Protein AF-A0A525WKE7-F1 (afdb_monomer_lite)

Secondary structure (DSSP, 8-state):
---HHHHHHHHHHHHHHHHHHHHHHHHH-S--HHHHHHHHHHHHHHHHHH-SSHHHHHHHHHHHHHHHHHHHHHHHHHHHHH-SSPPPHHHHHHHHHHHHHHHHHHHHHHHHHHHHHHT-S--PPPP------------------

Sequence (145 aa):
MFPATQRILLLNISLGTLVVAIGFWLLWGTLAPEVIVLWVALVGSFLYWKCCTITEIWAWSTLLLGLESFAWPLQLMIQLKSAALVPSDEEMGTILSAVVLGLFSSVFWMSFSYGLFKRKPGTPAPPTTPSTPEHTKRPSRQKKR

Foldseek 3Di:
DDDPVVVVLLVLLLVLLVLLLVLLCVLVPDDDVVVSVVSSVVSSVVLVVPPPDSLLSLLSSLLSSLVSLQVNLVVVVVVCVPDPDDDDPVVVVVSVVSNVVSNVSSVVSNVVSVVSVVVPVPDDPDPPPPDDDDPDDDDDDDDDD

Structure (mmCIF, N/CA/C/O backbone):
data_AF-A0A525WKE7-F1
#
_entry.id   AF-A0A525WKE7-F1
#
loop_
_atom_site.group_PDB
_atom_site.id
_atom_site.type_symbol
_atom_site.label_atom_id
_atom_site.label_alt_id
_atom_site.label_comp_id
_atom_site.label_asym_id
_atom_site.label_entity_id
_atom_site.label_seq_id
_atom_site.pdbx_PDB_ins_code
_atom_site.Cartn_x
_atom_site.Cartn_y
_atom_site.Cartn_z
_atom_site.occupancy
_atom_site.B_iso_or_equiv
_atom_site.auth_seq_id
_atom_site.auth_comp_id
_atom_site.auth_asym_id
_atom_site.auth_atom_id
_atom_site.pdbx_PDB_model_num
ATOM 1 N N . MET A 1 1 ? -28.571 -14.643 9.104 1.00 50.94 1 MET A N 1
ATOM 2 C CA . MET A 1 1 ? -28.548 -13.173 9.284 1.00 50.94 1 MET A CA 1
ATOM 3 C C . MET A 1 1 ? -27.247 -12.834 10.002 1.00 50.94 1 MET A C 1
ATOM 5 O O . MET A 1 1 ? -27.128 -13.148 11.176 1.00 50.94 1 MET A O 1
ATOM 9 N N . PHE A 1 2 ? -26.224 -12.335 9.299 1.00 57.25 2 PHE A N 1
ATOM 10 C CA . PHE A 1 2 ? -24.939 -12.041 9.948 1.00 57.25 2 PHE A CA 1
ATOM 11 C C . PHE A 1 2 ? -25.094 -10.879 10.945 1.00 57.25 2 PHE A C 1
ATOM 13 O O . PHE A 1 2 ? -25.801 -9.905 10.627 1.00 57.25 2 PHE A O 1
ATOM 20 N N . PRO A 1 3 ? -24.450 -10.951 12.125 1.00 75.56 3 PRO A N 1
ATOM 21 C CA . PRO A 1 3 ? -24.478 -9.866 13.099 1.00 75.56 3 PRO A CA 1
ATOM 22 C C . PRO A 1 3 ? -23.958 -8.573 12.454 1.00 75.56 3 PRO A C 1
ATOM 24 O O . PRO A 1 3 ? -23.065 -8.606 11.605 1.00 75.56 3 PRO A O 1
ATOM 27 N N . ALA A 1 4 ? -24.545 -7.425 12.806 1.00 73.50 4 ALA A N 1
ATOM 28 C CA . ALA A 1 4 ? -24.232 -6.131 12.185 1.00 73.50 4 ALA A CA 1
ATOM 29 C C . ALA A 1 4 ? -22.725 -5.802 12.225 1.00 73.50 4 ALA A C 1
ATOM 31 O O . ALA A 1 4 ? -22.166 -5.314 11.245 1.00 73.50 4 ALA A O 1
ATOM 32 N N . THR A 1 5 ? -22.048 -6.186 13.308 1.00 76.38 5 THR A N 1
ATOM 33 C CA . THR A 1 5 ? -20.598 -6.047 13.501 1.00 76.38 5 THR A CA 1
ATOM 34 C C . THR A 1 5 ? -19.782 -6.768 12.425 1.00 76.38 5 THR A C 1
ATOM 36 O O . THR A 1 5 ? -18.785 -6.241 11.939 1.00 76.38 5 THR A O 1
ATOM 39 N N . GLN A 1 6 ? -20.232 -7.945 11.989 1.00 79.81 6 GLN A N 1
ATOM 40 C CA . GLN A 1 6 ? -19.534 -8.742 10.980 1.00 79.81 6 GLN A CA 1
ATOM 41 C C . GLN A 1 6 ? -19.686 -8.159 9.574 1.00 79.81 6 GLN A C 1
ATOM 43 O O . GLN A 1 6 ? -18.759 -8.233 8.771 1.00 79.81 6 GLN A O 1
ATOM 48 N N . ARG A 1 7 ? -20.820 -7.509 9.287 1.00 82.44 7 ARG A N 1
ATOM 49 C CA . ARG A 1 7 ? -21.013 -6.765 8.033 1.00 82.44 7 ARG A CA 1
ATOM 50 C C . ARG A 1 7 ? -20.104 -5.543 7.956 1.00 82.44 7 ARG A C 1
ATOM 52 O O . ARG A 1 7 ? -19.494 -5.313 6.920 1.00 82.44 7 ARG A O 1
ATOM 59 N N . ILE A 1 8 ? -19.968 -4.802 9.055 1.00 84.38 8 ILE A N 1
ATOM 60 C CA . ILE A 1 8 ? -19.061 -3.647 9.133 1.00 84.38 8 ILE A CA 1
ATOM 61 C C . ILE A 1 8 ? -17.608 -4.087 8.921 1.00 84.38 8 ILE A C 1
ATOM 63 O O . ILE A 1 8 ? -16.876 -3.435 8.178 1.00 84.38 8 ILE A O 1
ATOM 67 N N . LEU A 1 9 ? -17.198 -5.209 9.516 1.00 84.62 9 LEU A N 1
ATOM 68 C CA . LEU A 1 9 ? -15.859 -5.762 9.312 1.00 84.62 9 LEU A CA 1
ATOM 69 C C . LEU A 1 9 ? -15.619 -6.124 7.837 1.00 84.62 9 LEU A C 1
ATOM 71 O O . LEU A 1 9 ? -14.641 -5.665 7.255 1.00 84.62 9 LEU A O 1
ATOM 75 N N . LEU A 1 10 ? -16.536 -6.878 7.219 1.00 83.88 10 LEU A N 1
ATOM 76 C CA . LEU A 1 10 ? -16.450 -7.270 5.807 1.00 83.88 10 LEU A CA 1
ATOM 77 C C . LEU A 1 10 ? -16.343 -6.063 4.873 1.00 83.88 10 LEU A C 1
ATOM 79 O O . LEU A 1 10 ? -15.501 -6.072 3.980 1.00 83.88 10 LEU A O 1
ATOM 83 N N . LEU A 1 11 ? -17.132 -5.011 5.117 1.00 86.88 11 LEU A N 1
ATOM 84 C CA . LEU A 1 11 ? -17.053 -3.770 4.346 1.00 86.88 11 LEU A CA 1
ATOM 85 C C . LEU A 1 11 ? -15.662 -3.136 4.433 1.00 86.88 11 LEU A C 1
ATOM 87 O O . LEU A 1 11 ? -15.104 -2.747 3.410 1.00 86.88 11 LEU A O 1
ATOM 91 N N . ASN A 1 12 ? -15.072 -3.080 5.629 1.00 87.62 12 ASN A N 1
ATOM 92 C CA . ASN A 1 12 ? -13.725 -2.541 5.812 1.00 87.62 12 ASN A CA 1
ATOM 93 C C . ASN A 1 12 ? -12.659 -3.413 5.139 1.00 87.62 12 ASN A C 1
ATOM 95 O O . ASN A 1 12 ? -11.749 -2.866 4.527 1.00 87.62 12 ASN A O 1
ATOM 99 N N . ILE A 1 13 ? -12.785 -4.744 5.194 1.00 86.75 13 ILE A N 1
ATOM 100 C CA . ILE A 1 13 ? -11.884 -5.663 4.479 1.00 86.75 13 ILE A CA 1
ATOM 101 C C . ILE A 1 13 ? -11.968 -5.411 2.974 1.00 86.75 13 ILE A C 1
ATOM 103 O O . ILE A 1 13 ? -10.935 -5.259 2.323 1.00 86.75 13 ILE A O 1
ATOM 107 N N . SER A 1 14 ? -13.181 -5.31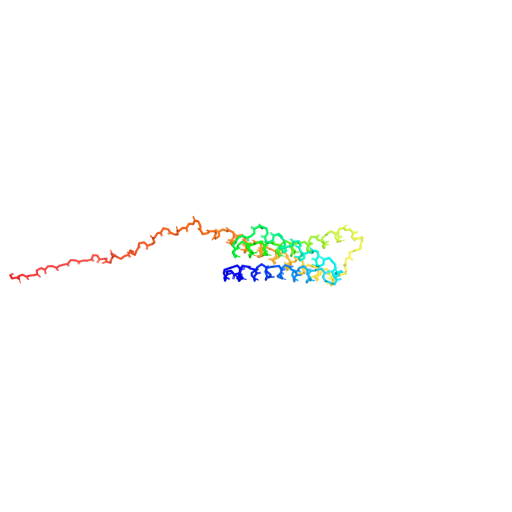4 2.420 1.00 87.62 14 SER A N 1
ATOM 108 C CA . SER A 1 14 ? -13.360 -5.016 0.998 1.00 87.62 14 SER A CA 1
ATOM 109 C C . SER A 1 14 ? -12.804 -3.643 0.623 1.00 87.62 14 SER A C 1
ATOM 111 O O . SER A 1 14 ? -12.164 -3.526 -0.415 1.00 87.62 14 SER A O 1
ATOM 113 N N . LEU A 1 15 ? -12.967 -2.627 1.480 1.00 87.88 15 LEU A N 1
ATOM 114 C CA . LEU A 1 15 ? -12.424 -1.289 1.239 1.00 87.88 15 LEU A CA 1
ATOM 115 C C . LEU A 1 15 ? -10.893 -1.282 1.277 1.00 87.88 15 LEU A C 1
ATOM 117 O O . LEU A 1 15 ? -10.266 -0.720 0.388 1.00 87.88 15 LEU A O 1
ATOM 121 N N . GLY A 1 16 ? -10.289 -1.935 2.272 1.00 86.19 16 GLY A N 1
ATOM 122 C CA . GLY A 1 16 ? -8.837 -2.060 2.387 1.00 86.19 16 GLY A CA 1
ATOM 123 C C . GLY A 1 16 ? -8.232 -2.816 1.204 1.00 86.19 16 GLY A C 1
ATOM 124 O O . GLY A 1 16 ? -7.267 -2.355 0.601 1.00 86.19 16 GLY A O 1
ATOM 125 N N . THR A 1 17 ? -8.871 -3.917 0.801 1.00 87.56 17 THR A N 1
ATOM 126 C CA . THR A 1 17 ? -8.476 -4.681 -0.393 1.00 87.56 17 THR A CA 1
ATOM 127 C C . THR A 1 17 ? -8.595 -3.830 -1.655 1.00 87.56 17 THR A C 1
ATOM 129 O O . THR A 1 17 ? -7.693 -3.845 -2.483 1.00 87.56 17 THR A O 1
ATOM 132 N N . LEU A 1 18 ? -9.674 -3.052 -1.793 1.00 87.06 18 LEU A N 1
ATOM 133 C CA . LEU A 1 18 ? -9.875 -2.149 -2.924 1.00 87.06 18 LEU A CA 1
ATOM 134 C C . LEU A 1 18 ? -8.795 -1.062 -2.979 1.00 87.06 18 LEU A C 1
ATOM 136 O O . LEU A 1 18 ? -8.290 -0.776 -4.056 1.00 87.06 18 LEU A O 1
ATOM 140 N N . VAL A 1 19 ? -8.413 -0.479 -1.840 1.00 87.56 19 VAL A N 1
ATOM 141 C CA . VAL A 1 19 ? -7.348 0.536 -1.773 1.00 87.56 19 VAL A CA 1
ATOM 142 C C . VAL A 1 19 ? -6.017 -0.031 -2.261 1.00 87.56 19 VAL A C 1
ATOM 144 O O . VAL A 1 19 ? -5.366 0.596 -3.091 1.00 87.56 19 VAL A O 1
ATOM 147 N N . VAL A 1 20 ? -5.638 -1.223 -1.795 1.00 86.62 20 VAL A N 1
ATOM 148 C CA . VAL A 1 20 ? -4.412 -1.903 -2.243 1.00 86.62 20 VAL A CA 1
ATOM 149 C C . VAL A 1 20 ? -4.511 -2.277 -3.724 1.00 86.62 20 VAL A C 1
ATOM 151 O O . VAL A 1 20 ? -3.587 -2.044 -4.488 1.00 86.62 20 VAL A O 1
ATOM 154 N N . ALA A 1 21 ? -5.664 -2.770 -4.176 1.00 85.62 21 ALA A N 1
ATOM 155 C CA . ALA A 1 21 ? -5.875 -3.099 -5.582 1.00 85.62 21 ALA A CA 1
ATOM 156 C C . ALA A 1 21 ? -5.770 -1.871 -6.500 1.00 85.62 21 ALA A C 1
ATOM 158 O O . ALA A 1 21 ? -5.186 -1.963 -7.575 1.00 85.62 21 ALA A O 1
ATOM 159 N N . ILE A 1 22 ? -6.313 -0.724 -6.080 1.00 83.12 22 ILE A N 1
ATOM 160 C CA . ILE A 1 22 ? -6.190 0.542 -6.811 1.00 83.12 22 ILE A CA 1
ATOM 161 C C . ILE A 1 22 ? -4.735 1.019 -6.802 1.00 83.12 22 ILE A C 1
ATOM 163 O O . ILE A 1 22 ? -4.259 1.466 -7.839 1.00 83.12 22 ILE A O 1
ATOM 167 N N . GLY A 1 23 ? -4.026 0.903 -5.674 1.00 81.06 23 GLY A N 1
ATOM 168 C CA . GLY A 1 23 ? -2.590 1.185 -5.589 1.00 81.06 23 GLY A CA 1
ATOM 169 C C . GLY A 1 23 ? -1.808 0.372 -6.614 1.00 81.06 23 GLY A C 1
ATOM 170 O O . GLY A 1 23 ? -1.200 0.933 -7.524 1.00 81.06 23 GLY A O 1
ATOM 171 N N . PHE A 1 24 ? -1.934 -0.949 -6.548 1.00 82.06 24 PHE A N 1
ATOM 172 C CA . PHE A 1 24 ? -1.334 -1.873 -7.501 1.00 82.06 24 PHE A CA 1
ATOM 173 C C . PHE A 1 24 ? -1.688 -1.548 -8.961 1.00 82.06 24 PHE A C 1
ATOM 175 O O . PHE A 1 24 ? -0.803 -1.503 -9.815 1.00 82.06 24 PHE A O 1
ATOM 182 N N . TRP A 1 25 ? -2.963 -1.266 -9.248 1.00 80.94 25 TRP A N 1
ATOM 183 C CA . TRP A 1 25 ? -3.433 -0.910 -10.590 1.00 80.94 25 TRP A CA 1
ATOM 184 C C . TRP A 1 25 ? -2.807 0.389 -11.106 1.00 80.94 25 TRP A C 1
ATOM 186 O O . TRP A 1 25 ? -2.366 0.453 -12.251 1.00 80.94 25 TRP A O 1
ATOM 196 N N . LEU A 1 26 ? -2.762 1.436 -10.277 1.00 73.94 26 LEU A N 1
ATOM 197 C CA . LEU A 1 26 ? -2.188 2.729 -10.654 1.00 73.94 26 LEU A CA 1
ATOM 198 C C . LEU A 1 26 ? -0.684 2.635 -10.909 1.00 73.94 26 LEU A C 1
ATOM 200 O O . LEU A 1 26 ? -0.177 3.344 -11.774 1.00 73.94 26 LEU A O 1
ATOM 204 N N . LEU A 1 27 ? 0.017 1.774 -10.168 1.00 70.00 27 LEU A N 1
ATOM 205 C CA . LEU A 1 27 ? 1.458 1.617 -10.310 1.00 70.00 27 LEU A CA 1
ATOM 206 C C . LEU A 1 27 ? 1.846 0.715 -11.488 1.00 70.00 27 LEU A C 1
ATOM 208 O O . LEU A 1 27 ? 2.752 1.062 -12.235 1.00 70.00 27 LEU A O 1
ATOM 212 N N . TRP A 1 28 ? 1.183 -0.427 -11.679 1.00 70.06 28 TRP A N 1
ATOM 213 C CA . TRP A 1 28 ? 1.554 -1.376 -12.738 1.00 70.06 28 TRP A CA 1
ATOM 214 C C . TRP A 1 28 ? 0.809 -1.156 -14.064 1.00 70.06 28 TRP A C 1
ATOM 216 O O . TRP A 1 28 ? 1.165 -1.763 -15.075 1.00 70.06 28 TRP A O 1
ATOM 226 N N . GLY A 1 29 ? -0.195 -0.276 -14.095 1.00 67.19 29 GLY A N 1
ATOM 227 C CA . GLY A 1 29 ? -0.971 0.022 -15.295 1.00 67.19 29 GLY A CA 1
ATOM 228 C C . GLY A 1 29 ? -1.834 -1.161 -15.746 1.00 67.19 29 GLY A C 1
ATOM 229 O O . GLY A 1 29 ? -2.423 -1.879 -14.938 1.00 67.19 29 GLY A O 1
ATOM 230 N N . THR A 1 30 ? -1.942 -1.360 -17.062 1.00 63.69 30 THR A N 1
ATOM 231 C CA . THR A 1 30 ? -2.785 -2.402 -17.672 1.00 63.69 30 THR A CA 1
ATOM 232 C C . THR A 1 30 ? -2.119 -3.778 -17.591 1.00 63.69 30 THR A C 1
ATOM 234 O O . THR A 1 30 ? -1.621 -4.310 -18.581 1.00 63.69 30 THR A O 1
ATOM 237 N N . LEU A 1 31 ? -2.098 -4.370 -16.400 1.00 65.75 31 LEU A N 1
ATOM 238 C CA . LEU A 1 31 ? -1.751 -5.780 -16.246 1.00 65.75 31 LEU A CA 1
ATOM 239 C C . LEU A 1 31 ? -2.885 -6.691 -16.719 1.00 65.75 31 LEU A C 1
ATOM 241 O O . LEU A 1 31 ? -4.054 -6.300 -16.768 1.00 65.75 31 LEU A O 1
ATOM 245 N N . ALA A 1 32 ? -2.531 -7.939 -17.036 1.00 76.81 32 ALA A N 1
ATOM 246 C CA . ALA A 1 32 ? -3.508 -8.974 -17.333 1.00 76.81 32 ALA A CA 1
ATOM 247 C C . ALA A 1 32 ? -4.514 -9.096 -16.166 1.00 76.81 32 ALA A C 1
ATOM 249 O O . ALA A 1 32 ? -4.082 -9.165 -15.009 1.00 76.81 32 ALA A O 1
ATOM 250 N N . PRO A 1 33 ? -5.832 -9.167 -16.440 1.00 77.88 33 PRO A N 1
ATOM 251 C CA . PRO A 1 33 ? -6.868 -9.230 -15.405 1.00 77.88 33 PRO A CA 1
ATOM 252 C C . PRO A 1 33 ? -6.633 -10.339 -14.374 1.00 77.88 33 PRO A C 1
ATOM 254 O O . PRO A 1 33 ? -6.952 -10.177 -13.201 1.00 77.88 33 PRO A O 1
ATOM 257 N N . GLU A 1 34 ? -6.019 -11.444 -14.798 1.00 84.44 34 GLU A N 1
ATOM 258 C CA . GLU A 1 34 ? -5.652 -12.577 -13.948 1.00 84.44 34 GLU A CA 1
ATOM 259 C C . GLU A 1 34 ? -4.708 -12.183 -12.805 1.00 84.44 34 GLU A C 1
ATOM 261 O O . GLU A 1 34 ? -4.901 -12.623 -11.674 1.00 84.44 34 GLU A O 1
ATOM 266 N N . VAL A 1 35 ? -3.727 -11.313 -13.067 1.00 82.75 35 VAL A N 1
ATOM 267 C CA . VAL A 1 35 ? -2.754 -10.862 -12.058 1.00 82.75 35 VAL A CA 1
ATOM 268 C C . VAL A 1 35 ? -3.437 -9.982 -11.019 1.00 82.75 35 VAL A C 1
ATOM 270 O O . VAL A 1 35 ? -3.197 -10.140 -9.825 1.00 82.75 35 VAL A O 1
ATOM 273 N N . ILE A 1 36 ? -4.336 -9.098 -11.457 1.00 81.38 36 ILE A N 1
ATOM 274 C CA . ILE A 1 36 ? -5.122 -8.248 -10.556 1.00 81.38 36 ILE A CA 1
ATOM 275 C C . ILE A 1 36 ? -6.061 -9.099 -9.700 1.00 81.38 36 ILE A C 1
ATOM 277 O O . ILE A 1 36 ? -6.132 -8.895 -8.491 1.00 81.38 36 ILE A O 1
ATOM 281 N N . VAL A 1 37 ? -6.744 -10.084 -10.290 1.00 85.25 37 VAL A N 1
ATOM 282 C CA . VAL A 1 37 ? -7.617 -11.004 -9.545 1.00 85.25 37 VAL A CA 1
ATOM 283 C C . VAL A 1 37 ? -6.815 -11.812 -8.528 1.00 85.25 37 VAL A C 1
ATOM 285 O O . VAL A 1 37 ? -7.239 -11.928 -7.379 1.00 85.25 37 VAL A O 1
ATOM 288 N N . LEU A 1 38 ? -5.643 -12.324 -8.913 1.00 88.00 38 LEU A N 1
ATOM 289 C CA . LEU A 1 38 ? -4.755 -13.044 -8.005 1.00 88.00 38 LEU A CA 1
ATOM 290 C C . LEU A 1 38 ? -4.294 -12.144 -6.853 1.00 88.00 38 LEU A C 1
ATOM 292 O O . LEU A 1 38 ? -4.334 -12.568 -5.700 1.00 88.00 38 LEU A O 1
ATOM 296 N N . TRP A 1 39 ? -3.916 -10.897 -7.145 1.00 85.56 39 TRP A N 1
ATOM 297 C CA . TRP A 1 39 ? -3.489 -9.927 -6.138 1.00 85.56 39 TRP A CA 1
ATOM 298 C C . TRP A 1 39 ? -4.612 -9.588 -5.157 1.00 85.56 39 T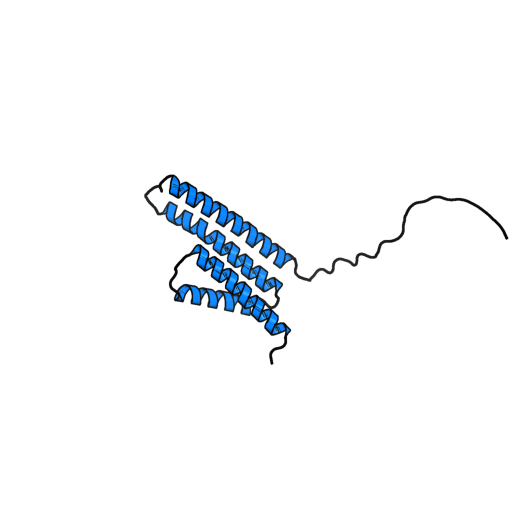RP A C 1
ATOM 300 O O . TRP A 1 39 ? -4.432 -9.691 -3.945 1.00 85.56 39 TRP A O 1
ATOM 310 N N . VAL A 1 40 ? -5.806 -9.281 -5.671 1.00 86.88 40 VAL A N 1
ATOM 311 C CA . VAL A 1 40 ? -7.010 -9.021 -4.869 1.00 86.88 40 VAL A CA 1
ATOM 312 C C . VAL A 1 40 ? -7.354 -10.221 -3.992 1.00 86.88 40 VAL A C 1
ATOM 314 O O . VAL A 1 40 ? -7.641 -10.051 -2.808 1.00 86.88 40 VAL A O 1
ATOM 317 N N . ALA A 1 41 ? -7.305 -11.438 -4.539 1.00 87.12 41 ALA A N 1
ATOM 318 C CA . ALA A 1 41 ? -7.582 -12.653 -3.784 1.00 87.12 41 ALA A CA 1
ATOM 319 C C . ALA A 1 41 ? -6.547 -12.880 -2.673 1.00 87.12 41 ALA A C 1
ATOM 321 O O . ALA A 1 41 ? -6.920 -13.240 -1.555 1.00 87.12 41 ALA A O 1
ATOM 322 N N . LEU A 1 42 ? -5.265 -12.634 -2.951 1.00 88.31 42 LEU A N 1
ATOM 323 C CA . LEU A 1 42 ? -4.169 -12.808 -2.000 1.00 88.31 42 LEU A CA 1
ATOM 324 C C . LEU A 1 42 ? -4.261 -11.782 -0.865 1.00 88.31 42 LEU A C 1
ATOM 326 O O . LEU A 1 42 ? -4.266 -12.164 0.306 1.00 88.31 42 LEU A O 1
ATOM 330 N N . VAL A 1 43 ? -4.427 -10.500 -1.197 1.00 86.88 43 VAL A N 1
ATOM 331 C CA . VAL A 1 43 ? -4.577 -9.404 -0.227 1.00 86.88 43 VAL A CA 1
ATOM 332 C C . VAL A 1 43 ? -5.862 -9.563 0.584 1.00 86.88 43 VAL A C 1
ATOM 334 O O . VAL A 1 43 ? -5.825 -9.482 1.812 1.00 86.88 43 VAL A O 1
ATOM 337 N N . GLY A 1 44 ? -6.987 -9.859 -0.070 1.00 84.69 44 GLY A N 1
ATOM 338 C CA . GLY A 1 44 ? -8.272 -10.080 0.591 1.00 84.69 44 GLY A CA 1
ATOM 339 C C . GLY A 1 44 ? -8.240 -11.273 1.548 1.00 84.69 44 GLY A C 1
ATOM 340 O O . GLY A 1 44 ? -8.702 -11.163 2.684 1.00 84.69 44 GLY A O 1
ATOM 341 N N . SER A 1 45 ? -7.623 -12.388 1.139 1.00 85.81 45 SER A N 1
ATOM 342 C CA . SER A 1 45 ? -7.434 -13.562 2.005 1.00 85.81 45 SER A CA 1
ATOM 343 C C . SER A 1 45 ? -6.489 -13.264 3.168 1.00 85.81 45 SER A C 1
ATOM 345 O O . SER A 1 45 ? -6.755 -13.671 4.298 1.00 85.81 45 SER A O 1
ATOM 347 N N . PHE A 1 46 ? -5.408 -12.518 2.921 1.00 86.06 46 PHE A N 1
ATOM 348 C CA . PHE A 1 46 ? -4.459 -12.110 3.954 1.00 86.06 46 PHE A CA 1
ATOM 349 C C . PHE A 1 46 ? -5.117 -11.209 5.006 1.00 86.06 46 PHE A C 1
ATOM 351 O O . PHE A 1 46 ? -4.983 -11.464 6.203 1.00 86.06 46 PHE A O 1
ATOM 358 N N . LEU A 1 47 ? -5.878 -10.200 4.574 1.00 81.75 47 LEU A N 1
ATOM 359 C CA . LEU A 1 47 ? -6.630 -9.307 5.456 1.00 81.75 47 LEU A CA 1
ATOM 360 C C . LEU A 1 47 ? -7.681 -10.080 6.258 1.00 81.75 47 LEU A C 1
ATOM 362 O O . LEU A 1 47 ? -7.780 -9.880 7.466 1.00 81.75 47 LEU A O 1
ATOM 366 N N . TYR A 1 48 ? -8.408 -10.997 5.613 1.00 81.94 48 TYR A N 1
ATOM 367 C CA . TYR A 1 48 ? -9.394 -11.850 6.275 1.00 81.94 48 TYR A CA 1
ATOM 368 C C . TYR A 1 48 ? -8.765 -12.770 7.331 1.00 81.94 48 TYR A C 1
ATOM 370 O O . TYR A 1 48 ? -9.336 -12.957 8.402 1.00 81.94 48 TYR A O 1
ATOM 378 N N . TRP A 1 49 ? -7.575 -13.317 7.061 1.00 80.94 49 TRP A N 1
ATOM 379 C CA . TRP A 1 49 ? -6.871 -14.190 8.003 1.00 80.94 49 TRP A CA 1
ATOM 380 C C . TRP A 1 49 ? -6.278 -13.408 9.179 1.00 80.94 49 TRP A C 1
ATOM 382 O O . TRP A 1 49 ? -6.349 -13.848 10.326 1.00 80.94 49 TRP A O 1
ATOM 392 N N . LYS A 1 50 ? -5.624 -12.273 8.908 1.00 75.31 50 LYS A N 1
ATOM 393 C CA . LYS A 1 50 ? -4.797 -11.569 9.900 1.00 75.31 50 LYS A CA 1
ATOM 394 C C . LYS A 1 50 ? -5.535 -10.511 10.708 1.00 75.31 50 LYS A C 1
ATOM 396 O O . LYS A 1 50 ? -5.037 -10.162 11.776 1.00 75.31 50 LYS A O 1
ATOM 401 N N . CYS A 1 51 ? -6.656 -9.980 10.223 1.00 72.31 51 CYS A N 1
ATOM 402 C CA . CYS A 1 51 ? -7.268 -8.799 10.822 1.00 72.31 51 CYS A CA 1
ATOM 403 C C . CYS A 1 51 ? -8.589 -9.139 11.512 1.00 72.31 51 CYS A C 1
ATOM 405 O O . CYS A 1 51 ? -9.608 -9.364 10.863 1.00 72.31 51 CYS A O 1
ATOM 407 N N . CYS A 1 52 ? -8.587 -9.090 12.844 1.00 70.81 52 CYS A N 1
ATOM 408 C CA . CYS A 1 52 ? -9.804 -9.242 13.645 1.00 70.81 52 CYS A CA 1
ATOM 409 C C . CYS A 1 52 ? -10.447 -7.885 13.974 1.00 70.81 52 CYS A C 1
ATOM 411 O O . CYS A 1 52 ? -11.585 -7.830 14.440 1.00 70.81 52 CYS A O 1
ATOM 413 N N . THR A 1 53 ? -9.730 -6.781 13.736 1.00 79.62 53 THR A N 1
ATOM 414 C CA . THR A 1 53 ? -10.169 -5.421 14.068 1.00 79.62 53 THR A CA 1
ATOM 415 C C . THR A 1 53 ? -10.054 -4.462 12.883 1.00 79.62 53 THR A C 1
ATOM 417 O O . THR A 1 53 ? -9.187 -4.605 12.024 1.00 79.62 53 THR A O 1
ATOM 420 N N . ILE A 1 54 ? -10.909 -3.432 12.862 1.00 82.31 54 ILE A N 1
ATOM 421 C CA . ILE A 1 54 ? -10.918 -2.396 11.811 1.00 82.31 54 ILE A CA 1
ATOM 422 C C . ILE A 1 54 ? -9.558 -1.688 11.717 1.00 82.31 54 ILE A C 1
ATOM 424 O O . ILE A 1 54 ? -9.058 -1.444 10.621 1.00 82.31 54 ILE A O 1
ATOM 428 N N . THR A 1 55 ? -8.926 -1.405 12.857 1.00 82.50 55 THR A N 1
ATOM 429 C CA . THR A 1 55 ? -7.615 -0.747 12.909 1.00 82.50 55 THR A CA 1
ATOM 430 C C . THR A 1 55 ? -6.520 -1.599 12.269 1.00 82.50 55 THR A C 1
ATOM 432 O O . THR A 1 55 ? -5.683 -1.059 11.554 1.00 82.50 55 THR A O 1
ATOM 435 N N . GLU A 1 56 ? -6.536 -2.919 12.478 1.00 83.56 56 GLU A N 1
ATOM 436 C CA . GLU A 1 56 ? -5.576 -3.836 11.851 1.00 83.56 56 GLU A CA 1
ATOM 437 C C . GLU A 1 56 ? -5.769 -3.918 10.337 1.00 83.56 56 GLU A C 1
ATOM 439 O O . GLU A 1 56 ? -4.775 -3.883 9.618 1.00 83.56 56 GLU A O 1
ATOM 444 N N . ILE A 1 57 ? -7.019 -3.956 9.852 1.00 85.62 57 ILE A N 1
ATOM 445 C CA . ILE A 1 57 ? -7.325 -3.954 8.409 1.00 85.62 57 ILE A CA 1
ATOM 446 C C . ILE A 1 57 ? -6.660 -2.750 7.741 1.00 85.62 57 ILE A C 1
ATOM 448 O O . ILE A 1 57 ? -5.946 -2.896 6.750 1.00 85.62 57 ILE A O 1
ATOM 452 N N . TRP A 1 58 ? -6.857 -1.557 8.302 1.00 85.94 58 TRP A N 1
ATOM 453 C CA . TRP A 1 58 ? -6.290 -0.326 7.756 1.00 85.94 58 TRP A CA 1
ATOM 454 C C . TRP A 1 58 ? -4.779 -0.234 7.933 1.00 85.94 58 TRP A C 1
ATOM 456 O O . TRP A 1 58 ? -4.093 0.254 7.036 1.00 85.94 58 TRP A O 1
ATOM 466 N N . ALA A 1 59 ? -4.243 -0.733 9.045 1.00 88.25 59 ALA A N 1
ATOM 467 C CA . ALA A 1 59 ? -2.806 -0.772 9.262 1.00 88.25 59 ALA A CA 1
ATOM 468 C C . ALA A 1 59 ? -2.118 -1.668 8.219 1.00 88.25 59 ALA A C 1
ATOM 470 O O . ALA A 1 59 ? -1.179 -1.231 7.564 1.00 88.25 59 ALA A O 1
ATOM 471 N N . TRP A 1 60 ? -2.639 -2.870 7.967 1.00 88.69 60 TRP A N 1
ATOM 472 C CA . TRP A 1 60 ? -2.109 -3.747 6.921 1.00 88.69 60 TRP A CA 1
ATOM 473 C C . TRP A 1 60 ? -2.330 -3.193 5.512 1.00 88.69 60 TRP A C 1
ATOM 475 O O . TRP A 1 60 ? -1.404 -3.228 4.709 1.00 88.69 60 TRP A O 1
ATOM 485 N N . SER A 1 61 ? -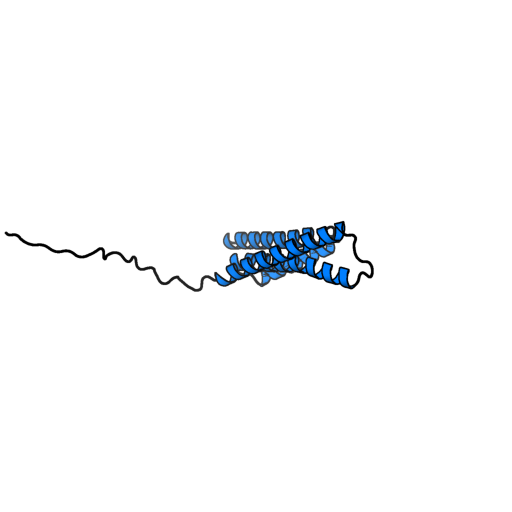3.506 -2.631 5.217 1.00 88.00 61 SER A N 1
ATOM 486 C CA . SER A 1 61 ? -3.803 -2.072 3.887 1.00 88.00 61 SER A CA 1
ATOM 487 C C . SER A 1 61 ? -2.880 -0.902 3.542 1.00 88.00 61 SER A C 1
ATOM 489 O O . SER A 1 61 ? -2.332 -0.841 2.448 1.00 88.00 61 SER A O 1
ATOM 491 N N . THR A 1 62 ? -2.653 0.011 4.489 1.00 87.75 62 THR A N 1
ATOM 492 C CA . THR A 1 62 ? -1.748 1.154 4.278 1.00 87.75 62 THR A CA 1
ATOM 493 C C . THR A 1 62 ? -0.279 0.746 4.272 1.00 87.75 62 THR A C 1
ATOM 495 O O . THR A 1 62 ? 0.508 1.337 3.540 1.00 87.75 62 THR A O 1
ATOM 498 N N . LEU A 1 63 ? 0.101 -0.295 5.016 1.00 87.88 63 LEU A N 1
ATOM 499 C CA . LEU A 1 63 ? 1.449 -0.856 4.946 1.00 87.88 63 LEU A CA 1
ATOM 500 C C . LEU A 1 63 ? 1.728 -1.483 3.574 1.00 87.88 63 LEU A C 1
ATOM 502 O O . LEU A 1 63 ? 2.782 -1.223 2.998 1.00 87.88 63 LEU A O 1
ATOM 506 N N . LEU A 1 64 ? 0.780 -2.263 3.042 1.00 87.00 64 LEU A N 1
ATOM 507 C CA . LEU A 1 64 ? 0.864 -2.832 1.694 1.00 87.00 64 LEU A CA 1
ATOM 508 C C . LEU A 1 64 ? 0.931 -1.729 0.638 1.00 87.00 64 LEU A C 1
ATOM 510 O O . LEU A 1 64 ? 1.822 -1.763 -0.199 1.00 87.00 64 LEU A O 1
ATOM 514 N N . LEU A 1 65 ? 0.076 -0.708 0.743 1.00 87.12 65 LEU A N 1
ATOM 515 C CA . LEU A 1 65 ? 0.096 0.446 -0.158 1.00 87.12 65 LEU A CA 1
ATOM 516 C C . LEU A 1 65 ? 1.446 1.181 -0.122 1.00 87.12 65 LEU A C 1
ATOM 518 O O . LEU A 1 65 ? 1.985 1.553 -1.159 1.00 87.12 65 LEU A O 1
ATOM 522 N N . GLY A 1 66 ? 2.027 1.364 1.067 1.00 87.25 66 GLY A N 1
ATOM 523 C CA . GLY A 1 66 ? 3.360 1.946 1.201 1.00 87.25 66 GLY A CA 1
ATOM 524 C C . GLY A 1 66 ? 4.442 1.085 0.545 1.00 87.25 66 GLY A C 1
ATOM 525 O O . GLY A 1 66 ? 5.310 1.610 -0.148 1.00 87.25 66 GLY A O 1
ATOM 526 N N . LEU A 1 67 ? 4.368 -0.238 0.717 1.00 87.00 67 LEU A N 1
ATOM 527 C CA . LEU A 1 67 ? 5.302 -1.179 0.099 1.00 87.00 67 LEU A CA 1
ATOM 528 C C . LEU A 1 67 ? 5.176 -1.202 -1.431 1.00 87.00 67 LEU A C 1
ATOM 530 O O . LEU A 1 67 ? 6.193 -1.230 -2.120 1.00 87.00 67 LEU A O 1
ATOM 534 N N . GLU A 1 68 ? 3.956 -1.136 -1.963 1.00 85.38 68 GLU A N 1
ATOM 535 C CA . GLU A 1 68 ? 3.699 -0.994 -3.399 1.00 85.38 68 GLU A CA 1
ATOM 536 C C . GLU A 1 68 ? 4.310 0.305 -3.931 1.00 85.38 68 GLU A C 1
ATOM 538 O O . GLU A 1 68 ? 5.091 0.267 -4.884 1.00 85.38 68 GLU A O 1
ATOM 543 N N . SER A 1 69 ? 4.059 1.435 -3.257 1.00 84.50 69 SER A N 1
ATOM 544 C CA . SER A 1 69 ? 4.653 2.735 -3.595 1.00 84.50 69 SER A CA 1
ATOM 545 C C . SER A 1 69 ? 6.184 2.725 -3.598 1.00 84.50 69 SER A C 1
ATOM 547 O O . SER A 1 69 ? 6.791 3.492 -4.342 1.00 84.50 69 SER A O 1
ATOM 549 N N . PHE A 1 70 ? 6.821 1.865 -2.795 1.00 83.62 70 PHE A N 1
ATOM 550 C CA . PHE A 1 70 ? 8.276 1.680 -2.779 1.00 83.62 70 PHE A CA 1
ATOM 551 C C . PHE A 1 70 ? 8.786 0.759 -3.893 1.00 83.62 70 PHE A C 1
ATOM 553 O O . PHE A 1 70 ? 9.869 0.979 -4.444 1.00 83.62 70 PHE A O 1
ATOM 560 N N . ALA A 1 71 ? 8.018 -0.277 -4.232 1.00 83.31 71 ALA A N 1
ATOM 561 C CA . ALA A 1 71 ? 8.407 -1.270 -5.223 1.00 83.31 71 ALA A CA 1
ATOM 562 C C . ALA A 1 71 ? 8.598 -0.654 -6.622 1.00 83.31 71 ALA A C 1
ATOM 564 O O . ALA A 1 71 ? 9.485 -1.085 -7.356 1.00 83.31 71 ALA A O 1
ATOM 565 N N . TRP A 1 72 ? 7.848 0.398 -6.966 1.00 79.81 72 TRP A N 1
ATOM 566 C CA . TRP A 1 72 ? 8.000 1.104 -8.242 1.00 79.81 72 TRP A CA 1
ATOM 567 C C . TRP A 1 72 ? 9.338 1.853 -8.400 1.00 79.81 72 TRP A C 1
ATOM 569 O O . TRP A 1 72 ? 10.076 1.540 -9.337 1.00 79.81 72 TRP A O 1
ATOM 579 N N . PRO A 1 73 ? 9.730 2.771 -7.491 1.00 79.88 73 PRO A N 1
ATOM 580 C CA . PRO A 1 73 ? 11.069 3.356 -7.478 1.00 79.88 73 PRO A CA 1
A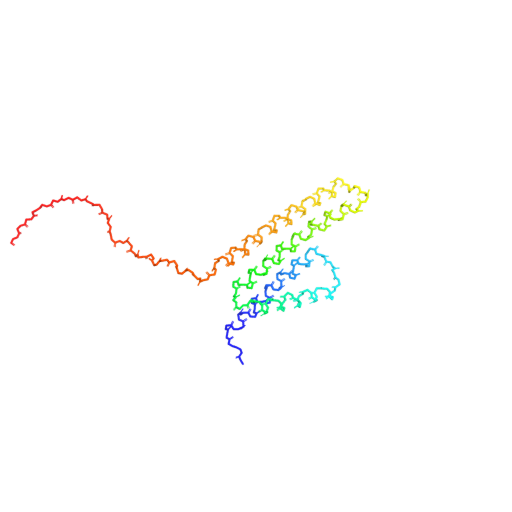TOM 581 C C . PRO A 1 73 ? 12.194 2.320 -7.521 1.00 79.88 73 PRO A C 1
ATOM 583 O O . PRO A 1 73 ? 13.171 2.495 -8.248 1.00 79.88 73 PRO A O 1
ATOM 586 N N . LEU A 1 74 ? 12.052 1.226 -6.764 1.00 82.25 74 LEU A N 1
ATOM 587 C CA . LEU A 1 74 ? 13.046 0.157 -6.724 1.00 82.25 74 LEU A CA 1
ATOM 588 C C . LEU A 1 74 ? 13.182 -0.532 -8.087 1.00 82.25 74 LEU A C 1
ATOM 590 O O . LEU A 1 74 ? 14.296 -0.714 -8.579 1.00 82.25 74 LEU A O 1
ATOM 594 N N . GLN A 1 75 ? 12.055 -0.867 -8.717 1.00 80.38 75 GLN A N 1
ATOM 595 C CA . GLN A 1 75 ? 12.022 -1.451 -10.054 1.00 80.38 75 GLN A CA 1
ATOM 596 C C . GLN A 1 75 ? 12.635 -0.504 -11.090 1.00 80.38 75 GLN A C 1
ATOM 598 O O . GLN A 1 75 ? 13.433 -0.946 -11.912 1.00 80.38 75 GLN A O 1
ATOM 603 N N . LEU A 1 76 ? 12.335 0.796 -11.020 1.00 79.25 76 LEU A N 1
ATOM 604 C CA . LEU A 1 76 ? 12.956 1.822 -11.863 1.00 79.25 76 LEU A CA 1
ATOM 605 C C . LEU A 1 76 ? 14.479 1.847 -11.705 1.00 79.25 76 LEU A C 1
ATOM 607 O O . LEU A 1 76 ? 15.192 1.867 -12.705 1.00 79.25 76 LEU A O 1
ATOM 611 N N . MET A 1 77 ? 15.003 1.772 -10.478 1.00 79.56 77 MET A N 1
ATOM 612 C CA . MET A 1 77 ? 16.454 1.704 -10.266 1.00 79.56 77 MET A CA 1
ATOM 613 C C . MET A 1 77 ? 17.077 0.424 -10.847 1.00 79.56 77 MET A C 1
ATOM 615 O O . MET A 1 77 ? 18.188 0.474 -11.374 1.00 79.56 77 MET A O 1
ATOM 619 N N . ILE A 1 78 ? 16.378 -0.715 -10.788 1.00 80.44 78 ILE A N 1
ATOM 620 C CA . ILE A 1 78 ? 16.830 -1.977 -11.401 1.00 80.44 78 ILE A CA 1
ATOM 621 C C . ILE A 1 78 ? 16.830 -1.870 -12.933 1.00 80.44 78 ILE A C 1
ATOM 623 O O . ILE A 1 78 ? 17.792 -2.291 -13.579 1.00 80.44 78 ILE A O 1
ATOM 627 N N . GLN A 1 79 ? 15.787 -1.275 -13.517 1.00 76.44 79 GLN A N 1
ATOM 628 C CA . GLN A 1 79 ? 15.693 -1.016 -14.957 1.00 76.44 79 GLN A CA 1
ATOM 629 C C . GLN A 1 79 ? 16.821 -0.091 -15.421 1.00 76.44 79 GLN A C 1
ATOM 631 O O . GLN A 1 79 ? 17.538 -0.427 -16.353 1.00 76.44 79 GLN A O 1
ATOM 636 N N . LEU A 1 80 ? 17.078 1.011 -14.713 1.00 73.62 80 LEU A N 1
ATOM 637 C CA . LEU A 1 80 ? 18.182 1.924 -15.031 1.00 73.62 80 LEU A CA 1
ATOM 638 C C . LEU A 1 80 ? 19.558 1.265 -14.898 1.00 73.62 80 LEU A C 1
ATOM 640 O O . LEU A 1 80 ? 20.456 1.550 -15.680 1.00 73.62 80 LEU A O 1
ATOM 644 N N . LYS A 1 81 ? 19.736 0.363 -13.928 1.00 71.25 81 LYS A N 1
ATOM 645 C CA . LYS A 1 81 ? 20.990 -0.384 -13.766 1.00 71.25 81 LYS A CA 1
ATOM 646 C C . LYS A 1 81 ? 21.210 -1.432 -14.863 1.00 71.25 81 LYS A C 1
ATOM 648 O O . LYS A 1 81 ? 22.353 -1.796 -15.126 1.00 71.25 81 LYS A O 1
ATOM 653 N N . SER A 1 82 ? 20.135 -1.948 -15.455 1.00 66.25 82 SER A N 1
ATOM 654 C CA . SER A 1 82 ? 20.187 -2.951 -16.528 1.00 66.25 82 SER A CA 1
ATOM 655 C C . SER A 1 82 ? 20.142 -2.340 -17.931 1.00 66.25 82 SER A C 1
ATOM 657 O O . SER A 1 82 ? 20.621 -2.964 -18.878 1.00 66.25 82 SER A O 1
ATOM 659 N N . ALA A 1 83 ? 19.632 -1.118 -18.075 1.00 62.75 83 ALA A N 1
ATOM 660 C CA . ALA A 1 83 ? 19.633 -0.374 -19.322 1.00 62.75 83 ALA A CA 1
ATOM 661 C C . ALA A 1 83 ? 21.045 0.145 -19.639 1.00 62.75 83 ALA A C 1
ATOM 663 O O . ALA A 1 83 ? 21.611 0.962 -18.919 1.00 62.75 83 ALA A O 1
ATOM 664 N N . ALA A 1 84 ? 21.613 -0.312 -20.757 1.00 55.19 84 ALA A N 1
ATOM 665 C CA . ALA A 1 84 ? 22.898 0.168 -21.272 1.00 55.19 84 ALA A CA 1
ATOM 666 C C . ALA A 1 84 ? 22.818 1.575 -21.911 1.00 55.19 84 ALA A C 1
ATOM 668 O O . ALA A 1 84 ? 23.844 2.134 -22.292 1.00 55.19 84 ALA A O 1
ATOM 669 N N . LEU A 1 85 ? 21.612 2.139 -22.043 1.00 57.50 85 LEU A N 1
ATOM 670 C CA . LEU A 1 85 ? 21.352 3.452 -22.629 1.00 57.50 85 LEU A CA 1
ATOM 671 C C . LEU A 1 85 ? 20.889 4.420 -21.534 1.00 57.50 85 LEU A C 1
ATOM 673 O O . LEU A 1 85 ? 19.897 4.161 -20.854 1.00 57.50 85 LEU A O 1
ATOM 677 N N . VAL A 1 86 ? 21.609 5.530 -21.377 1.00 59.03 86 VAL A N 1
ATOM 678 C CA . VAL A 1 86 ? 21.218 6.639 -20.497 1.00 59.03 86 VAL A CA 1
ATOM 679 C C . VAL A 1 86 ? 19.903 7.235 -21.035 1.00 59.03 86 VAL A C 1
ATOM 681 O O . VAL A 1 86 ? 19.870 7.582 -22.218 1.00 59.03 86 VAL A O 1
ATOM 684 N N . PRO A 1 87 ? 18.824 7.322 -20.229 1.00 64.06 87 PRO A N 1
ATOM 685 C CA . PRO A 1 87 ? 17.567 7.952 -20.645 1.00 64.06 87 PRO A CA 1
ATOM 686 C C . PRO A 1 87 ? 17.776 9.416 -21.046 1.00 64.06 87 PRO A C 1
ATOM 688 O O . PRO A 1 87 ? 18.700 10.061 -20.552 1.00 64.06 87 PRO A O 1
ATOM 691 N N . SER A 1 88 ? 16.912 9.957 -21.907 1.00 71.81 88 SER A N 1
ATOM 692 C CA . SER A 1 88 ? 16.958 11.384 -22.259 1.00 71.81 88 SER A CA 1
ATOM 693 C C . SER A 1 88 ? 16.669 12.279 -21.038 1.00 71.81 88 SER A C 1
ATOM 695 O O . SER A 1 88 ? 16.017 11.849 -20.082 1.00 71.81 88 SER A O 1
ATOM 697 N N . ASP A 1 89 ? 17.139 13.533 -21.042 1.00 73.94 89 ASP A N 1
ATOM 698 C CA . ASP A 1 89 ? 17.035 14.442 -19.882 1.00 73.94 89 ASP A CA 1
ATOM 699 C C . ASP A 1 89 ? 15.584 14.666 -19.402 1.00 73.94 89 ASP A C 1
ATOM 701 O O . ASP A 1 89 ? 15.326 14.776 -18.198 1.00 73.94 89 ASP A O 1
ATOM 705 N N . GLU A 1 90 ? 14.617 14.678 -20.325 1.00 76.62 90 GLU A N 1
ATOM 706 C CA . GLU A 1 90 ? 13.186 14.840 -20.025 1.00 76.62 90 GLU A CA 1
ATOM 707 C C . GLU A 1 90 ? 12.596 13.611 -19.306 1.00 76.62 90 GLU A C 1
ATOM 709 O O . GLU A 1 90 ? 11.829 13.729 -18.340 1.00 76.62 90 GLU A O 1
ATOM 714 N N . GLU A 1 91 ? 12.997 12.410 -19.726 1.00 77.38 91 GLU A N 1
ATOM 715 C CA . GLU A 1 91 ? 12.600 11.153 -19.086 1.00 77.38 91 GLU A CA 1
ATOM 716 C C . GLU A 1 91 ? 13.241 11.022 -17.707 1.00 77.38 91 GLU A C 1
ATOM 718 O O . GLU A 1 91 ? 12.580 10.617 -16.751 1.00 77.38 91 GLU A O 1
ATOM 723 N N . MET A 1 92 ? 14.504 11.432 -17.572 1.00 79.94 92 MET A N 1
ATOM 724 C CA . MET A 1 92 ? 15.225 11.390 -16.303 1.00 79.94 92 MET A CA 1
ATOM 725 C C . MET A 1 92 ? 14.560 12.281 -15.241 1.00 79.94 92 MET A C 1
ATOM 727 O O . MET A 1 92 ? 14.391 11.847 -14.098 1.00 79.94 92 MET A O 1
ATOM 731 N N . GLY A 1 93 ? 14.111 13.486 -15.615 1.00 79.56 93 GLY A N 1
ATOM 732 C CA . GLY A 1 93 ? 13.355 14.374 -14.725 1.00 79.56 93 GLY A CA 1
ATOM 733 C C . GLY A 1 93 ? 12.008 13.783 -14.290 1.00 79.56 93 GLY A C 1
ATOM 734 O O . GLY A 1 93 ? 11.648 13.838 -13.110 1.00 79.56 93 GLY A O 1
ATOM 735 N N . THR A 1 94 ? 11.293 13.147 -15.219 1.00 83.19 94 THR A N 1
ATOM 736 C CA . THR A 1 94 ? 10.013 12.478 -14.939 1.00 83.19 94 THR A CA 1
ATOM 737 C C . THR A 1 94 ? 10.198 11.272 -14.016 1.00 83.19 94 THR A C 1
ATOM 739 O O . THR A 1 94 ? 9.464 11.120 -13.038 1.00 83.19 94 THR A O 1
ATOM 742 N N . ILE A 1 95 ? 11.219 10.450 -14.269 1.00 81.94 95 ILE A N 1
ATOM 743 C CA . ILE A 1 95 ? 11.578 9.303 -13.431 1.00 81.94 95 ILE A CA 1
ATOM 744 C C . ILE A 1 95 ? 11.951 9.768 -12.025 1.00 81.94 95 ILE A C 1
ATOM 746 O O . ILE A 1 95 ? 11.456 9.202 -11.054 1.00 81.94 95 ILE A O 1
ATOM 750 N N . LEU A 1 96 ? 12.771 10.815 -11.894 1.00 84.62 96 LEU A N 1
ATOM 751 C CA . LEU A 1 96 ? 13.145 11.364 -10.591 1.00 84.62 96 LEU A CA 1
ATOM 752 C C . LEU A 1 96 ? 11.912 11.843 -9.817 1.00 84.62 96 LEU A C 1
ATOM 754 O O . LEU A 1 96 ? 11.772 11.527 -8.638 1.00 84.62 96 LEU A O 1
ATOM 758 N N . SER A 1 97 ? 10.997 12.557 -10.478 1.00 85.50 97 SER A N 1
ATOM 759 C CA . SER A 1 97 ? 9.747 13.007 -9.860 1.00 85.50 97 SER A CA 1
ATOM 760 C C . SER A 1 97 ? 8.888 11.826 -9.398 1.00 85.50 97 SER A C 1
ATOM 762 O O . SER A 1 97 ? 8.460 11.789 -8.244 1.00 85.50 97 SER A O 1
ATOM 764 N N . ALA A 1 98 ? 8.714 10.811 -10.250 1.00 85.94 98 ALA A N 1
ATOM 765 C CA . ALA A 1 98 ? 7.975 9.596 -9.917 1.00 85.94 98 ALA A CA 1
ATOM 766 C C . ALA A 1 98 ? 8.619 8.820 -8.754 1.00 85.94 98 ALA A C 1
ATOM 768 O O . ALA A 1 98 ? 7.917 8.351 -7.858 1.00 85.94 98 ALA A O 1
ATOM 769 N N . VAL A 1 99 ? 9.952 8.729 -8.726 1.00 86.38 99 VAL A N 1
ATOM 770 C CA . VAL A 1 99 ? 10.722 8.104 -7.642 1.00 86.38 99 VAL A CA 1
ATOM 771 C C . VAL A 1 99 ? 10.530 8.865 -6.333 1.00 86.38 99 VAL A C 1
ATOM 773 O O . VAL A 1 99 ? 10.214 8.251 -5.318 1.00 86.38 99 VAL A O 1
ATOM 776 N N . VAL A 1 100 ? 10.670 10.192 -6.342 1.00 88.19 100 VAL A N 1
ATOM 777 C CA . VAL A 1 100 ? 10.496 11.030 -5.145 1.00 88.19 100 VAL A CA 1
ATOM 778 C C . VAL A 1 100 ? 9.064 10.944 -4.623 1.00 88.19 100 VAL A C 1
ATOM 780 O O . VAL A 1 100 ? 8.870 10.755 -3.423 1.00 88.19 100 VAL A O 1
ATOM 783 N N . LEU A 1 101 ? 8.062 11.023 -5.504 1.00 87.75 101 LEU A N 1
ATOM 784 C CA . LEU A 1 101 ? 6.653 10.882 -5.135 1.00 87.75 101 LEU A CA 1
ATOM 785 C C . LEU A 1 101 ? 6.352 9.491 -4.565 1.00 87.75 101 LEU A C 1
ATOM 787 O O . LEU A 1 101 ? 5.700 9.393 -3.526 1.00 87.75 101 LEU A O 1
ATOM 791 N N . GLY A 1 102 ? 6.865 8.427 -5.190 1.00 87.38 102 GLY A N 1
ATOM 792 C CA . GLY A 1 102 ? 6.715 7.051 -4.713 1.00 87.38 102 GLY A CA 1
ATOM 793 C C . GLY A 1 102 ? 7.368 6.832 -3.347 1.00 87.38 102 GLY A C 1
ATOM 794 O O . GLY A 1 102 ? 6.729 6.318 -2.430 1.00 87.38 102 GLY A O 1
ATOM 795 N N . LEU A 1 103 ? 8.603 7.309 -3.158 1.00 88.44 103 LEU A N 1
ATOM 796 C CA . LEU A 1 103 ? 9.318 7.228 -1.879 1.00 88.44 103 LEU A CA 1
ATOM 797 C C . LEU A 1 103 ? 8.626 8.039 -0.780 1.00 88.44 103 LEU A C 1
ATOM 799 O O . LEU A 1 103 ? 8.437 7.537 0.329 1.00 88.44 103 LEU A O 1
ATOM 803 N N . PHE A 1 104 ? 8.211 9.271 -1.078 1.00 90.31 104 PHE A N 1
ATOM 804 C CA . PHE A 1 104 ? 7.497 10.117 -0.124 1.00 90.31 104 PHE A CA 1
ATOM 805 C C . PHE A 1 104 ? 6.161 9.488 0.282 1.00 90.31 104 PHE A C 1
ATOM 807 O O . PHE A 1 104 ? 5.858 9.382 1.471 1.00 90.31 104 PHE A O 1
ATOM 814 N N . SER A 1 105 ? 5.396 9.001 -0.699 1.00 87.81 105 SER A N 1
ATOM 815 C CA . SER A 1 105 ? 4.146 8.278 -0.468 1.00 87.81 105 SER A CA 1
ATOM 816 C C . SER A 1 105 ? 4.374 7.017 0.372 1.00 87.81 105 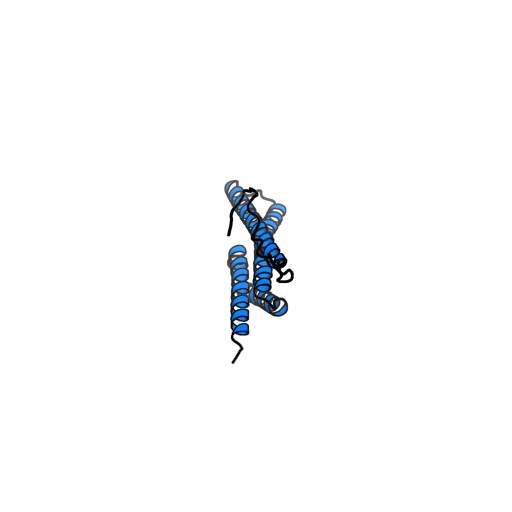SER A C 1
ATOM 818 O O . SER A 1 105 ? 3.664 6.799 1.351 1.00 87.81 105 SER A O 1
ATOM 820 N N . SER A 1 106 ? 5.410 6.231 0.066 1.00 88.31 106 SER A N 1
ATOM 821 C CA . SER A 1 106 ? 5.788 5.040 0.833 1.00 88.31 106 SER A CA 1
ATOM 822 C C . SER A 1 106 ? 6.046 5.369 2.300 1.00 88.31 106 SER A C 1
ATOM 824 O O . SER A 1 106 ? 5.436 4.774 3.188 1.00 88.31 106 SER A O 1
ATOM 826 N N . VAL A 1 107 ? 6.926 6.337 2.578 1.00 90.06 107 VAL A N 1
ATOM 827 C CA . VAL A 1 107 ? 7.265 6.725 3.956 1.00 90.06 107 VAL A CA 1
ATOM 828 C C . VAL A 1 107 ? 6.032 7.247 4.693 1.00 90.06 107 VAL A C 1
ATOM 830 O O . VAL A 1 107 ? 5.826 6.897 5.858 1.00 90.06 107 VAL A O 1
ATOM 833 N N . PHE A 1 108 ? 5.190 8.033 4.019 1.00 91.00 108 PHE A N 1
ATOM 834 C CA . PHE A 1 108 ? 3.933 8.527 4.572 1.00 91.00 108 PHE A CA 1
ATOM 835 C C . PHE A 1 108 ? 2.994 7.379 4.975 1.00 91.00 108 PHE A C 1
ATOM 837 O O . PHE A 1 108 ? 2.581 7.304 6.136 1.00 91.00 108 PHE A O 1
ATOM 844 N N . TRP A 1 109 ? 2.702 6.450 4.061 1.00 90.25 109 TRP A N 1
ATOM 845 C CA . TRP A 1 109 ? 1.784 5.338 4.315 1.00 90.25 109 TRP A CA 1
ATOM 846 C C . TRP A 1 109 ? 2.330 4.340 5.335 1.00 90.25 109 TRP A C 1
ATOM 848 O O . TRP A 1 109 ? 1.595 3.907 6.225 1.00 90.25 109 TRP A O 1
ATOM 858 N N . MET A 1 110 ? 3.629 4.036 5.287 1.00 88.62 110 MET A N 1
ATOM 859 C CA . MET A 1 110 ? 4.279 3.193 6.291 1.00 88.62 110 MET A CA 1
ATOM 860 C C . MET A 1 110 ? 4.223 3.839 7.681 1.00 88.62 110 MET A C 1
ATOM 862 O O . MET A 1 110 ? 3.855 3.169 8.647 1.00 88.62 110 MET A O 1
ATOM 866 N N . SER A 1 111 ? 4.496 5.144 7.793 1.00 88.25 111 SER A N 1
ATOM 867 C CA . SER A 1 111 ? 4.407 5.876 9.066 1.00 88.25 111 SER A CA 1
ATOM 868 C C . SER A 1 111 ? 2.980 5.905 9.611 1.00 88.25 111 SER A C 1
ATOM 870 O O . SER A 1 111 ? 2.764 5.704 10.809 1.00 88.25 111 SER A O 1
ATOM 872 N N . PHE A 1 112 ? 1.994 6.109 8.735 1.00 87.56 112 PHE A N 1
ATOM 873 C CA . PHE A 1 112 ? 0.583 6.056 9.100 1.00 87.56 112 PHE A CA 1
ATOM 874 C C . PHE A 1 112 ? 0.182 4.663 9.604 1.00 87.56 112 PHE A C 1
ATOM 876 O O . PHE A 1 112 ? -0.416 4.552 10.678 1.00 87.56 112 PHE A O 1
ATOM 883 N N . SER A 1 113 ? 0.591 3.601 8.901 1.00 87.50 113 SER A N 1
ATOM 884 C CA . SER A 1 113 ? 0.349 2.215 9.319 1.00 87.50 113 SER A CA 1
ATOM 885 C C . SER A 1 113 ? 0.955 1.919 10.692 1.00 87.50 113 SER A C 1
ATOM 887 O O . SER A 1 113 ? 0.294 1.355 11.567 1.00 87.50 113 SER A O 1
ATOM 889 N N . TYR A 1 114 ? 2.184 2.388 10.930 1.00 84.94 114 TYR A N 1
ATOM 890 C CA . TYR A 1 114 ? 2.874 2.236 12.203 1.00 84.94 114 TYR A CA 1
ATOM 891 C C . TYR A 1 114 ? 2.136 2.971 13.327 1.00 84.94 114 TYR A C 1
ATOM 893 O O . TYR A 1 114 ? 1.953 2.428 14.418 1.00 84.94 114 TYR A O 1
ATOM 901 N N . GLY A 1 115 ? 1.634 4.177 13.049 1.00 84.56 115 GLY A N 1
ATOM 902 C CA . GLY A 1 115 ? 0.781 4.929 13.965 1.00 84.56 115 GLY A CA 1
ATOM 903 C C . GLY A 1 115 ? -0.504 4.182 14.337 1.00 84.56 115 GLY A C 1
ATOM 904 O O . GLY A 1 115 ? -0.891 4.185 15.506 1.00 84.56 115 GLY A O 1
ATOM 905 N N . LEU A 1 116 ? -1.136 3.496 13.379 1.00 84.94 116 LEU A N 1
ATOM 906 C CA . LEU A 1 116 ? -2.320 2.665 13.626 1.00 84.94 116 LEU A CA 1
ATOM 907 C C . LEU A 1 116 ? -1.995 1.432 14.477 1.00 84.94 116 LEU A C 1
ATOM 909 O O . LEU A 1 116 ? -2.715 1.156 15.437 1.00 84.94 116 LEU A O 1
ATOM 913 N N . PHE A 1 117 ? -0.886 0.738 14.199 1.00 81.44 117 PHE A N 1
ATOM 914 C CA . PHE A 1 117 ? -0.437 -0.394 15.018 1.00 81.44 117 PHE A CA 1
ATOM 915 C C . PHE A 1 117 ? -0.075 0.020 16.448 1.00 81.44 117 PHE A C 1
ATOM 917 O O . PHE A 1 117 ? -0.334 -0.728 17.392 1.00 81.44 117 PHE A O 1
ATOM 924 N N . LYS A 1 118 ? 0.491 1.218 16.633 1.00 76.81 118 LYS A N 1
ATOM 925 C CA . LYS A 1 118 ? 0.849 1.738 17.959 1.00 76.81 118 LYS A CA 1
ATOM 926 C C . LYS A 1 118 ? -0.378 2.132 18.791 1.00 76.81 118 LYS A C 1
ATOM 928 O O . LYS A 1 118 ? -0.318 2.092 20.015 1.00 76.81 118 LYS A O 1
ATOM 933 N N . ARG A 1 119 ? -1.505 2.465 18.153 1.00 67.88 119 ARG A N 1
ATOM 934 C CA . ARG A 1 119 ? -2.777 2.820 18.813 1.00 67.88 119 ARG A CA 1
ATOM 935 C C . ARG A 1 119 ? -3.579 1.617 19.329 1.00 67.88 119 ARG A C 1
ATOM 937 O O . ARG A 1 119 ? -4.760 1.783 19.632 1.00 67.88 119 ARG A O 1
ATOM 944 N N . LYS A 1 120 ? -2.982 0.419 19.446 1.00 58.22 120 LYS A N 1
ATOM 945 C CA . LYS A 1 120 ? -3.634 -0.731 20.100 1.00 58.22 120 LYS A CA 1
ATOM 946 C C . LYS A 1 120 ? -4.303 -0.273 21.411 1.00 58.22 120 LYS A C 1
ATOM 948 O O . LYS A 1 120 ? -3.640 0.393 22.207 1.00 58.22 120 LYS A O 1
ATOM 953 N N . PRO A 1 121 ? -5.581 -0.616 21.657 1.00 58.12 121 PRO A N 1
ATOM 954 C CA . PRO A 1 121 ? -6.347 -0.172 22.825 1.00 58.12 121 PRO A CA 1
ATOM 955 C C . PRO A 1 121 ? -5.926 -0.930 24.100 1.00 58.12 121 PRO A C 1
ATOM 957 O O . PRO A 1 121 ? -6.735 -1.565 24.763 1.00 58.12 121 PRO A O 1
ATOM 960 N N . GLY A 1 122 ? -4.630 -0.909 24.415 1.00 51.09 122 GLY A N 1
ATOM 961 C CA . GLY A 1 122 ? -4.008 -1.583 25.557 1.00 51.09 122 GLY A CA 1
ATOM 962 C C . GLY A 1 122 ? -3.383 -0.624 26.566 1.00 51.09 122 GLY A C 1
ATOM 963 O O . GLY A 1 122 ? -2.645 -1.049 27.448 1.00 51.09 122 GLY A O 1
ATOM 964 N N . THR A 1 123 ? -3.651 0.673 26.462 1.00 47.84 123 THR A N 1
ATOM 965 C CA . THR A 1 123 ? -3.333 1.609 27.538 1.00 47.84 123 THR A CA 1
ATOM 966 C C . THR A 1 123 ? -4.539 2.514 27.715 1.00 47.84 123 THR A C 1
ATOM 968 O O . THR A 1 123 ? -4.703 3.464 26.946 1.00 47.84 123 THR A O 1
ATOM 971 N N . PRO A 1 124 ? -5.417 2.224 28.693 1.00 48.06 124 PRO A N 1
ATOM 972 C CA . PRO A 1 124 ? -6.221 3.282 29.270 1.00 48.06 124 PRO A CA 1
ATOM 973 C C . PRO A 1 124 ? -5.227 4.376 29.643 1.00 48.06 124 PRO A C 1
ATOM 975 O O . PRO A 1 124 ? -4.275 4.118 30.385 1.00 48.06 124 PRO A O 1
ATOM 978 N N . ALA A 1 125 ? -5.401 5.575 29.090 1.00 50.25 125 ALA A N 1
ATOM 979 C CA . ALA A 1 125 ? -4.798 6.741 29.705 1.00 50.25 125 ALA A CA 1
ATOM 980 C C . ALA A 1 125 ? -5.101 6.641 31.212 1.00 50.25 125 ALA A C 1
ATOM 982 O O . ALA A 1 125 ? -6.244 6.305 31.555 1.00 50.25 125 ALA A O 1
ATOM 983 N N . PRO A 1 126 ? -4.116 6.841 32.111 1.00 50.62 126 PRO A N 1
ATOM 984 C CA . PRO A 1 126 ? -4.429 6.911 33.529 1.00 50.62 126 PRO A CA 1
ATOM 985 C C . PRO A 1 126 ? -5.579 7.911 33.670 1.00 50.62 126 PRO A C 1
ATOM 987 O O . PRO A 1 126 ? -5.543 8.942 32.983 1.00 50.62 126 PRO A O 1
ATOM 990 N N . PRO A 1 127 ? -6.632 7.591 34.447 1.00 46.19 127 PRO A N 1
ATOM 991 C CA . PRO A 1 127 ? -7.769 8.479 34.581 1.00 46.19 127 PRO A CA 1
ATOM 992 C C . PRO A 1 127 ? -7.202 9.843 34.935 1.00 46.19 127 PRO A C 1
ATOM 994 O O . PRO A 1 127 ? -6.515 9.997 35.945 1.00 46.19 127 PRO A O 1
ATOM 997 N N . THR A 1 128 ? -7.409 10.816 34.048 1.00 46.25 128 THR A N 1
ATOM 998 C CA . THR A 1 128 ? -7.216 12.208 34.411 1.00 46.25 128 THR A CA 1
ATOM 999 C C . THR A 1 128 ? -8.297 12.458 35.442 1.00 46.25 128 THR A C 1
ATOM 1001 O O . THR A 1 128 ? -9.442 12.755 35.111 1.00 46.25 128 THR A O 1
ATOM 1004 N N . THR A 1 129 ? -7.945 12.205 36.701 1.00 45.12 129 THR A N 1
ATOM 1005 C CA . THR A 1 129 ? -8.618 12.754 37.862 1.00 45.12 129 THR A CA 1
ATOM 1006 C C . THR A 1 129 ? -8.921 14.204 37.510 1.00 45.12 129 THR A C 1
ATOM 1008 O O . THR A 1 129 ? -7.990 14.907 37.105 1.00 45.12 129 THR A O 1
ATOM 1011 N N . PRO A 1 130 ? -10.179 14.666 37.591 1.00 46.47 130 PRO A N 1
ATOM 1012 C CA . PRO A 1 130 ? -10.459 16.081 37.459 1.00 46.47 130 PRO A CA 1
ATOM 1013 C C . PRO A 1 130 ? -9.753 16.781 38.622 1.00 46.47 130 PRO A C 1
ATOM 1015 O O . PRO A 1 130 ? -10.250 16.830 39.743 1.00 46.47 130 PRO A O 1
ATOM 1018 N N . SER A 1 131 ? -8.541 17.267 38.373 1.00 42.19 131 SER A N 1
ATOM 1019 C CA . SER A 1 131 ? -7.811 18.149 39.264 1.00 42.19 131 SER A CA 1
ATOM 1020 C C . SER A 1 131 ? -8.476 19.517 39.192 1.00 42.19 131 SER A C 1
ATOM 1022 O O . SER A 1 131 ? -8.146 20.393 38.401 1.00 42.19 131 SER A O 1
ATOM 1024 N N . THR A 1 132 ? 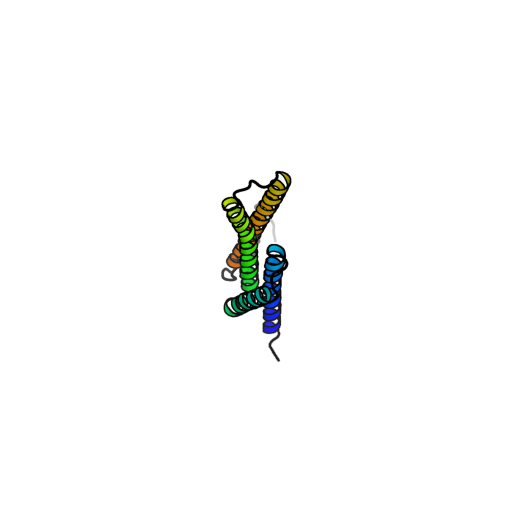-9.475 19.687 40.041 1.00 44.03 132 THR A N 1
ATOM 1025 C CA . THR A 1 132 ? -9.881 20.973 40.602 1.00 44.03 132 THR A CA 1
ATOM 1026 C C . THR A 1 132 ? -10.131 20.687 42.080 1.00 44.03 132 THR A C 1
ATOM 1028 O O . THR A 1 132 ? -10.838 19.716 42.349 1.00 44.03 132 THR A O 1
ATOM 1031 N N . PRO A 1 133 ? -9.571 21.442 43.046 1.00 45.88 133 PRO A N 1
ATOM 1032 C CA . PRO A 1 133 ? -9.125 22.839 42.956 1.00 45.88 133 PRO A CA 1
ATOM 1033 C C . PRO A 1 133 ? -7.724 23.097 43.549 1.00 45.88 133 PRO A C 1
ATOM 1035 O O . PRO A 1 133 ? -7.333 22.453 44.508 1.00 45.88 133 PRO A O 1
ATOM 1038 N N . GLU A 1 134 ? -7.006 24.111 43.065 1.00 40.19 134 GLU A N 1
ATOM 1039 C CA . GLU A 1 134 ? -6.115 24.934 43.910 1.00 40.19 134 GLU A CA 1
ATOM 1040 C C . GLU A 1 134 ? -5.752 26.211 43.144 1.00 40.19 134 GLU A C 1
ATOM 1042 O O . GLU A 1 134 ? -4.683 26.358 42.554 1.00 40.19 134 GLU A O 1
ATOM 1047 N N . HIS A 1 135 ? -6.688 27.161 43.147 1.00 47.34 135 HIS A N 1
ATOM 1048 C CA . HIS A 1 135 ? -6.360 28.556 42.898 1.00 47.34 135 HIS A CA 1
ATOM 1049 C C . HIS A 1 135 ? -6.118 29.240 44.252 1.00 47.34 135 HIS A C 1
ATOM 1051 O O . HIS A 1 135 ? -7.041 29.586 44.978 1.00 47.34 135 HIS A O 1
ATOM 1057 N N . THR A 1 136 ? -4.833 29.386 44.569 1.00 43.16 136 THR A N 1
ATOM 1058 C CA . THR A 1 136 ? -4.209 30.609 45.094 1.00 43.16 136 THR A CA 1
ATOM 1059 C C . THR A 1 136 ? -4.733 31.213 46.414 1.00 43.16 136 THR A C 1
ATOM 1061 O O . THR A 1 136 ? -5.744 31.900 46.482 1.00 43.16 136 THR A O 1
ATOM 1064 N N . LYS A 1 137 ? -3.892 31.080 47.451 1.00 42.19 137 LYS A N 1
ATOM 1065 C CA . LYS A 1 137 ? -3.741 31.931 48.653 1.00 42.19 137 LYS A CA 1
ATOM 1066 C C . LYS A 1 137 ? -4.308 33.371 48.557 1.00 42.19 137 LYS A C 1
ATOM 1068 O O . LYS A 1 137 ? -3.780 34.161 47.779 1.00 42.19 137 LYS A O 1
ATOM 1073 N N . ARG A 1 138 ? -5.136 33.790 49.534 1.00 38.44 138 ARG A N 1
ATOM 1074 C CA . ARG A 1 138 ? -4.801 34.838 50.545 1.00 38.44 138 ARG A CA 1
ATOM 1075 C C . ARG A 1 138 ? -5.911 35.052 51.615 1.00 38.44 138 ARG A C 1
ATOM 1077 O O . ARG A 1 138 ? -7.058 34.715 51.360 1.00 38.44 138 ARG A O 1
ATOM 1084 N N . PRO A 1 139 ? -5.568 35.608 52.804 1.00 55.12 139 PRO A N 1
ATOM 1085 C CA . PRO A 1 139 ? -6.350 35.565 54.049 1.00 55.12 139 PRO A CA 1
ATOM 1086 C C . PRO A 1 139 ? -7.114 36.867 54.376 1.00 55.12 139 PRO A C 1
ATOM 1088 O O . PRO A 1 139 ? -6.761 37.925 53.864 1.00 55.12 139 PRO A O 1
ATOM 1091 N N . SER A 1 140 ? -8.087 36.802 55.301 1.00 43.50 140 SER A N 1
ATOM 1092 C CA . SER A 1 140 ? -8.479 37.819 56.322 1.00 43.50 140 SER A CA 1
ATOM 1093 C C . SER A 1 140 ? -9.925 37.536 56.797 1.00 43.50 140 SER A C 1
ATOM 1095 O O . SER A 1 140 ? -10.803 37.319 55.980 1.00 43.50 140 SER A O 1
ATOM 1097 N N . ARG A 1 141 ? -10.194 37.253 58.083 1.00 41.00 141 ARG A N 1
ATOM 1098 C CA . ARG A 1 141 ? -10.345 38.155 59.252 1.00 41.00 141 ARG A CA 1
ATOM 1099 C C . ARG A 1 141 ? -11.832 38.430 59.576 1.00 41.00 141 ARG A C 1
ATOM 1101 O O . ARG A 1 141 ? -12.464 39.162 58.837 1.00 41.00 141 ARG A O 1
ATOM 1108 N N . GLN A 1 142 ? -12.276 37.962 60.761 1.00 47.28 142 GLN A N 1
ATOM 1109 C CA . GLN A 1 142 ? -13.439 38.415 61.576 1.00 47.28 142 GLN A CA 1
ATOM 1110 C C . GLN A 1 142 ? -14.843 38.318 60.914 1.00 47.28 142 GLN A C 1
ATOM 1112 O O . GLN A 1 142 ? -14.998 38.564 59.736 1.00 47.28 142 GLN A O 1
ATOM 1117 N N . LYS A 1 143 ? -15.963 38.023 61.592 1.00 35.12 143 LYS A N 1
ATOM 1118 C CA . LYS A 1 143 ? -16.476 38.599 62.846 1.00 35.12 143 LYS A CA 1
ATOM 1119 C C . LYS A 1 143 ? -17.812 37.919 63.237 1.00 35.12 143 LYS A C 1
ATOM 1121 O O . LYS A 1 143 ? -18.641 37.721 62.363 1.00 35.12 143 LYS A O 1
ATOM 1126 N N . LYS A 1 144 ? -18.000 37.694 64.549 1.00 39.41 144 LYS A N 1
ATOM 1127 C CA . LYS A 1 144 ? -19.242 37.644 65.371 1.00 39.41 144 LYS A CA 1
ATOM 1128 C C . LYS A 1 144 ? -20.540 37.079 64.752 1.00 39.41 144 LYS A C 1
ATOM 1130 O O . LYS A 1 144 ? -21.120 37.735 63.896 1.00 39.41 144 LYS A O 1
ATOM 1135 N N . ARG A 1 145 ? -21.178 36.130 65.444 1.00 37.06 145 ARG A N 1
ATOM 1136 C CA . ARG A 1 145 ? -22.111 36.398 66.557 1.00 37.06 145 ARG A CA 1
ATOM 1137 C C . ARG A 1 145 ? -22.340 35.135 67.375 1.00 37.06 145 ARG A C 1
ATOM 1139 O O . ARG A 1 145 ? -22.257 34.050 66.767 1.00 37.06 145 ARG A O 1
#

pLDDT: mean 74.67, std 15.64, range [35.12, 91.0]

Radius of gyration: 26.19 Å; chains: 1; bounding box: 51×53×89 Å